Protein 5C39 (pdb70)

Nearest PDB structures (foldseek):
  5c39-assembly1_B  TM=1.020E+00  e=1.850E-06  synthetic construct
  1mft-assembly1_B  TM=9.962E-01  e=4.151E-06  Escherichia coli
  7s5c-assembly1_E  TM=9.950E-01  e=1.979E-01  Myxococcus xanthus
  7s5c-assembly1_D  TM=9.928E-01  e=2.264E-01  Myxococcus xanthus
  5n5f-assembly1_G  TM=9.818E-01  e=1.491E+00  Haliangium ochraceum

CATH classification: 1.20.5.420

Foldseek 3Di:
DVLVVLLVVLVVLLVVLVVCLVVDPDVVVNVVSVVVSVVSVVVNVVSVVPD/DVLVVVLVVLVVLLVVLVVQLVVDDPVVSNVVSVVVSVVSVVVNVVSVPDD

Structure (mmCIF, N/CA/C/O backbone):
data_5C39
#
_entry.id   5C39
#
_cell.length_a   41.162
_cell.length_b   52.465
_cell.length_c   52.547
_cell.angle_alpha   90.000
_cell.angle_beta   90.000
_cell.angle_gamma   90.000
#
_symmetry.space_group_name_H-M   'P 21 21 21'
#
loop_
_entity.id
_entity.type
_entity.pdbx_description
1 polymer 'P0 Manganese cluster peptide'
2 non-polymer 'MANGANESE (II) ION'
3 water water
#
loop_
_atom_site.group_PDB
_atom_site.id
_atom_site.type_symbol
_atom_site.label_atom_id
_atom_site.label_alt_id
_atom_site.label_comp_id
_atom_site.label_asym_id
_atom_site.label_entity_id
_atom_site.label_seq_id
_atom_site.pdbx_PDB_ins_code
_atom_site.Cartn_x
_atom_site.Cartn_y
_atom_site.Cartn_z
_atom_site.occupancy
_atom_site.B_iso_or_equiv
_atom_site.auth_seq_id
_atom_site.auth_comp_id
_atom_site.auth_asym_id
_atom_site.auth_atom_id
_atom_site.pdbx_PDB_model_num
ATOM 1 N N . ASP A 1 1 ? -1.452 -25.728 6.738 1.00 84.89 2 ASP A N 1
ATOM 2 C CA . ASP A 1 1 ? -1.370 -25.020 5.466 1.00 65.42 2 ASP A CA 1
ATOM 3 C C . ASP A 1 1 ? -2.066 -23.659 5.525 1.00 60.64 2 ASP A C 1
ATOM 4 O O . ASP A 1 1 ? -1.886 -22.830 4.636 1.00 54.07 2 ASP A O 1
ATOM 9 N N . TYR A 1 2 ? -2.854 -23.426 6.570 1.00 58.19 3 TYR A N 1
ATOM 10 C CA . TYR A 1 2 ? -3.676 -22.216 6.631 1.00 57.29 3 TYR A CA 1
ATOM 11 C C . TYR A 1 2 ? -2.868 -20.927 6.823 1.00 37.44 3 TYR A C 1
ATOM 12 O O . TYR A 1 2 ? -3.157 -19.910 6.179 1.00 33.81 3 TYR A O 1
ATOM 21 N N . LEU A 1 3 ? -1.857 -20.966 7.686 1.00 36.22 4 LEU A N 1
ATOM 22 C CA . LEU A 1 3 ? -0.958 -19.824 7.843 1.00 37.81 4 LEU A CA 1
ATOM 23 C C . LEU A 1 3 ? -0.312 -19.457 6.505 1.00 31.50 4 LEU A C 1
ATOM 24 O O . LEU A 1 3 ? -0.180 -18.275 6.155 1.00 36.24 4 LEU A O 1
ATOM 29 N N . ARG A 1 4 ? 0.072 -20.475 5.743 1.00 37.69 5 ARG A N 1
ATOM 30 C CA . ARG A 1 4 ? 0.682 -20.252 4.435 1.00 32.21 5 ARG A CA 1
ATOM 31 C C . ARG A 1 4 ? -0.296 -19.544 3.476 1.00 38.00 5 ARG A C 1
ATOM 32 O O . ARG A 1 4 ? 0.078 -18.599 2.759 1.00 34.56 5 ARG A O 1
ATOM 40 N N . GLU A 1 5 ? -1.553 -19.985 3.480 1.00 32.73 6 GLU A N 1
ATOM 41 C CA . GLU A 1 5 ? -2.571 -19.381 2.624 1.00 29.28 6 GLU A CA 1
ATOM 42 C C . GLU A 1 5 ? -2.850 -17.940 3.040 1.00 25.02 6 GLU A C 1
ATOM 43 O O . GLU A 1 5 ? -3.071 -17.063 2.187 1.00 28.01 6 GLU A O 1
ATOM 49 N N . LEU A 1 6 ? -2.839 -17.696 4.350 1.00 29.57 7 LEU A N 1
ATOM 50 C CA . LEU A 1 6 ? -2.973 -16.334 4.864 1.00 30.48 7 LEU A CA 1
ATOM 51 C C . LEU A 1 6 ? -1.850 -15.452 4.339 1.00 27.73 7 LEU A C 1
ATOM 52 O O . LEU A 1 6 ? -2.087 -14.340 3.853 1.00 32.87 7 LEU A O 1
ATOM 57 N N . TYR A 1 7 ? -0.621 -15.942 4.444 1.00 30.56 8 TYR A N 1
ATOM 58 C CA . TYR A 1 7 ? 0.514 -15.175 3.947 1.00 30.02 8 TYR A CA 1
ATOM 59 C C . TYR A 1 7 ? 0.396 -14.851 2.447 1.00 25.78 8 TYR A C 1
ATOM 60 O O . TYR A 1 7 ? 0.544 -13.681 2.020 1.00 30.17 8 TYR A O 1
ATOM 69 N N . LYS A 1 8 ? 0.122 -15.880 1.649 1.00 25.65 9 LYS A N 1
ATOM 70 C CA . LYS A 1 8 ? -0.113 -15.695 0.214 1.00 28.35 9 LYS A CA 1
ATOM 71 C C . LYS A 1 8 ? -1.171 -14.612 -0.055 1.00 25.89 9 LYS A C 1
ATOM 72 O O . LYS A 1 8 ? -0.982 -13.700 -0.890 1.00 28.63 9 LYS A O 1
ATOM 78 N N . LEU A 1 9 ? -2.289 -14.706 0.657 1.00 24.48 10 LEU A N 1
ATOM 79 C CA . LEU A 1 9 ? -3.354 -13.725 0.480 1.00 30.38 10 LEU A CA 1
ATOM 80 C C . LEU A 1 9 ? -2.895 -12.307 0.851 1.00 24.82 10 LEU A C 1
ATOM 81 O O . LEU A 1 9 ? -3.188 -11.343 0.126 1.00 27.28 10 LEU A O 1
ATOM 86 N N . GLU A 1 10 ? -2.185 -12.168 1.968 1.00 24.23 11 GLU A N 1
ATOM 87 C CA . GLU A 1 10 ? -1.689 -10.851 2.366 1.00 26.80 11 GLU A CA 1
ATOM 88 C C . GLU A 1 10 ? -0.810 -10.250 1.273 1.00 29.32 11 GLU A C 1
ATOM 89 O O . GLU A 1 10 ? -0.904 -9.047 0.974 1.00 28.55 11 GLU A O 1
ATOM 95 N N . GLN A 1 11 ? 0.049 -11.073 0.679 1.00 21.84 12 GLN A N 1
ATOM 96 C CA . GLN A 1 11 ? 0.868 -10.589 -0.441 1.00 24.10 12 GLN A CA 1
ATOM 97 C C . GLN A 1 11 ? 0.030 -10.151 -1.659 1.00 22.67 12 GLN A C 1
ATOM 98 O O . GLN A 1 11 ? 0.301 -9.104 -2.269 1.00 27.09 12 GLN A O 1
ATOM 104 N N . GLN A 1 12 ? -0.976 -10.948 -2.021 1.00 25.62 13 GLN A N 1
ATOM 105 C CA . GLN A 1 12 ? -1.878 -10.550 -3.119 1.00 25.73 13 GLN A CA 1
ATOM 106 C C . GLN A 1 12 ? -2.522 -9.180 -2.857 1.00 27.07 13 GLN A C 1
ATOM 107 O O . GLN A 1 12 ? -2.584 -8.289 -3.742 1.00 25.12 13 GLN A O 1
ATOM 113 N N . ALA A 1 13 ? -3.029 -9.029 -1.638 1.00 30.50 14 ALA A N 1
ATOM 114 C CA . ALA A 1 13 ? -3.645 -7.777 -1.222 1.00 27.33 14 ALA A CA 1
ATOM 115 C C . ALA A 1 13 ? -2.653 -6.625 -1.326 1.00 24.97 14 ALA A C 1
ATOM 116 O O . ALA A 1 13 ? -2.970 -5.576 -1.892 1.00 29.02 14 ALA A O 1
ATOM 118 N N . MET A 1 14 ? -1.462 -6.814 -0.768 1.00 24.74 15 MET A N 1
ATOM 119 C CA . MET A 1 14 ? -0.440 -5.777 -0.826 1.00 28.77 15 MET A CA 1
ATOM 120 C C . MET A 1 14 ? -0.158 -5.332 -2.276 1.00 25.72 15 MET A C 1
ATOM 121 O O . MET A 1 14 ? -0.111 -4.124 -2.570 1.00 31.42 15 MET A O 1
ATOM 126 N N . LYS A 1 15 ? -0.002 -6.308 -3.173 1.00 24.23 16 LYS A N 1
ATOM 127 C CA . LYS A 1 15 ? 0.138 -6.024 -4.611 1.00 23.96 16 LYS A CA 1
ATOM 128 C C . LYS A 1 15 ? -0.947 -5.125 -5.131 1.00 24.88 16 LYS A C 1
ATOM 129 O O . LYS A 1 15 ? -0.674 -4.045 -5.720 1.00 29.39 16 LYS A O 1
ATOM 135 N N . LEU A 1 16 ? -2.182 -5.541 -4.906 1.00 25.43 17 LEU A N 1
ATOM 136 C CA . LEU A 1 16 ? -3.274 -4.761 -5.429 1.00 24.56 17 LEU A CA 1
ATOM 137 C C . LEU A 1 16 ? -3.401 -3.369 -4.776 1.00 24.67 17 LEU A C 1
ATOM 138 O O . LEU A 1 16 ? -3.719 -2.387 -5.463 1.00 25.47 17 LEU A O 1
ATOM 143 N N . TYR A 1 17 ? -3.127 -3.263 -3.476 1.00 21.64 18 TYR A N 1
ATOM 144 C CA . TYR A 1 17 ? -3.228 -1.965 -2.797 1.00 25.59 18 TYR A CA 1
ATOM 145 C C . TYR A 1 17 ? -2.173 -0.980 -3.272 1.00 31.82 18 TYR A C 1
ATOM 146 O O . TYR A 1 17 ? -2.456 0.215 -3.440 1.00 29.17 18 TYR A O 1
ATOM 155 N N . ARG A 1 18 ? -0.955 -1.456 -3.488 1.00 25.46 19 ARG A N 1
ATOM 156 C CA . ARG A 1 18 ? 0.049 -0.571 -4.065 1.00 27.93 19 ARG A CA 1
ATOM 157 C C . ARG A 1 18 ? -0.368 -0.115 -5.462 1.00 31.86 19 ARG A C 1
ATOM 158 O O . ARG A 1 18 ? -0.273 1.079 -5.789 1.00 31.61 19 ARG A O 1
ATOM 166 N N . GLU A 1 19 ? -0.825 -1.053 -6.294 1.00 24.55 20 GLU A N 1
ATOM 167 C CA . GLU A 1 19 ? -1.255 -0.665 -7.639 1.00 30.73 20 GLU A CA 1
ATOM 168 C C . GLU A 1 19 ? -2.384 0.380 -7.612 1.00 26.51 20 GLU A C 1
ATOM 169 O O . GLU A 1 19 ? -2.320 1.430 -8.286 1.00 33.23 20 GLU A O 1
ATOM 175 N N . ALA A 1 20 ? -3.403 0.111 -6.798 1.00 24.39 21 ALA A N 1
ATOM 176 C CA . ALA A 1 20 ? -4.538 1.016 -6.671 1.00 29.31 21 ALA A CA 1
ATOM 177 C C . ALA A 1 20 ? -4.100 2.376 -6.130 1.00 29.19 21 ALA A C 1
ATOM 178 O O . ALA A 1 20 ? -4.589 3.412 -6.579 1.00 25.84 21 ALA A O 1
ATOM 180 N N . SER A 1 21 ? -3.189 2.376 -5.161 1.00 29.98 22 SER A N 1
ATOM 181 C CA . SER A 1 21 ? -2.691 3.640 -4.617 1.00 24.71 22 SER A CA 1
ATOM 182 C C . SER A 1 21 ? -1.958 4.445 -5.687 1.00 26.68 22 SER A C 1
ATOM 183 O O . SER A 1 21 ? -2.100 5.667 -5.752 1.00 33.01 22 SER A O 1
ATOM 186 N N . GLU A 1 22 ? -1.170 3.772 -6.523 1.00 28.08 23 GLU A N 1
ATOM 187 C CA . GLU A 1 22 ? -0.512 4.476 -7.622 1.00 29.58 23 GLU A CA 1
ATOM 188 C C . GLU A 1 22 ? -1.488 5.020 -8.665 1.00 36.28 23 GLU A C 1
ATOM 189 O O . GLU A 1 22 ? -1.219 6.057 -9.279 1.00 37.94 23 GLU A O 1
ATOM 195 N N . LYS A 1 23 ? -2.589 4.313 -8.907 1.00 28.04 24 LYS A N 1
ATOM 196 C CA . LYS A 1 23 ? -3.578 4.811 -9.873 1.00 26.71 24 LYS A CA 1
ATOM 197 C C . LYS A 1 23 ? -4.622 5.812 -9.337 1.00 35.97 24 LYS A C 1
ATOM 198 O O . LYS A 1 23 ? -5.354 6.419 -10.119 1.00 28.80 24 LYS A O 1
ATOM 20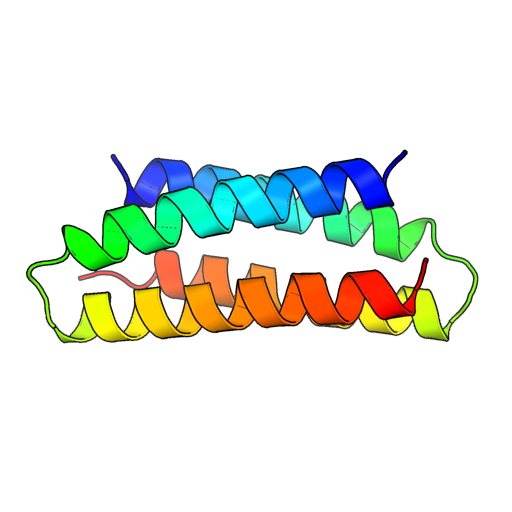4 N N . ALA A 1 24 ? -4.681 6.000 -8.022 1.00 29.75 25 ALA A N 1
ATOM 205 C CA . ALA A 1 24 ? -5.708 6.842 -7.396 1.00 32.43 25 ALA A CA 1
ATOM 206 C C . ALA A 1 24 ? -5.558 8.339 -7.697 1.00 25.99 25 ALA A C 1
ATOM 207 O O . ALA A 1 24 ? -4.515 8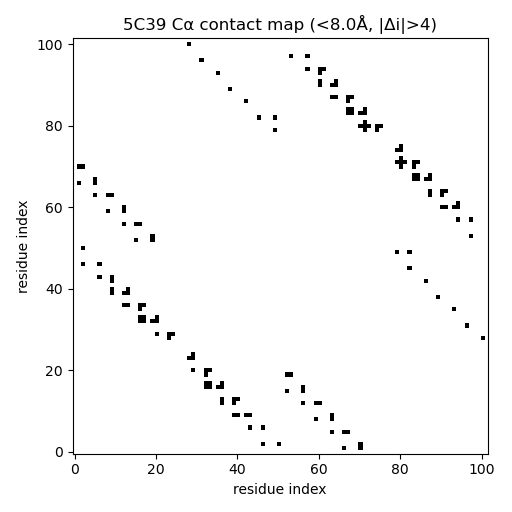.931 -7.423 1.00 31.74 25 ALA A O 1
ATOM 209 N N . ARG A 1 25 ? -6.619 8.954 -8.222 1.00 27.30 26 ARG A N 1
ATOM 210 C CA . ARG A 1 25 ? -6.602 10.383 -8.552 1.00 29.23 26 ARG A CA 1
ATOM 211 C C . ARG A 1 25 ? -7.339 11.242 -7.535 1.00 36.19 26 ARG A C 1
ATOM 212 O O . ARG A 1 25 ? -7.304 12.471 -7.616 1.00 33.67 26 ARG A O 1
ATOM 220 N N . ASN A 1 26 ? -8.008 10.594 -6.590 1.00 24.31 27 ASN A N 1
ATOM 221 C CA . ASN A 1 26 ? -8.657 11.289 -5.482 1.00 23.28 27 ASN A CA 1
ATOM 222 C C . ASN A 1 26 ? -7.743 11.183 -4.252 1.00 35.46 27 ASN A C 1
ATOM 223 O O . ASN A 1 26 ? -7.509 10.078 -3.761 1.00 29.91 27 ASN A O 1
ATOM 228 N N . PRO A 1 27 ? -7.218 12.320 -3.754 1.00 27.51 28 PRO A N 1
ATOM 229 C CA . PRO A 1 27 ? -6.266 12.293 -2.628 1.00 35.31 28 PRO A CA 1
ATOM 230 C C . PRO A 1 27 ? -6.753 11.616 -1.341 1.00 33.13 28 PRO A C 1
ATOM 231 O O . PRO A 1 27 ? -5.966 10.927 -0.674 1.00 32.21 28 PRO A O 1
ATOM 235 N N . GLU A 1 28 ? -8.017 11.821 -0.988 1.00 34.22 29 GLU A N 1
ATOM 236 C CA . GLU A 1 28 ? -8.583 11.233 0.225 1.00 44.18 29 GLU A CA 1
ATOM 237 C C . GLU A 1 28 ? -8.526 9.711 0.114 1.00 43.60 29 GLU A C 1
ATOM 238 O O . GLU A 1 28 ? -8.078 8.974 1.021 1.00 42.10 29 GLU A O 1
ATOM 244 N N . LYS A 1 29 ? -8.989 9.242 -1.032 1.00 33.43 30 LYS A N 1
ATOM 245 C CA . LYS A 1 29 ? -9.069 7.821 -1.285 1.00 32.04 30 LYS A CA 1
ATOM 246 C C . LYS A 1 29 ? -7.667 7.203 -1.342 1.00 29.04 30 LYS A C 1
ATOM 247 O O . LYS A 1 29 ? -7.424 6.121 -0.797 1.00 30.31 30 LYS A O 1
ATOM 253 N N . LYS A 1 30 ? -6.739 7.899 -1.989 1.00 27.58 31 LYS A N 1
ATOM 254 C CA . LYS A 1 30 ? -5.347 7.477 -1.974 1.00 26.18 31 LYS A CA 1
ATOM 255 C C . LYS A 1 30 ? -4.842 7.323 -0.535 1.00 27.05 31 LYS A C 1
ATOM 256 O O . LYS A 1 30 ? -4.202 6.310 -0.193 1.00 30.07 31 LYS A O 1
ATOM 262 N N . SER A 1 31 ? -5.123 8.324 0.302 1.00 28.39 32 SER A N 1
ATOM 263 C CA . SER A 1 31 ? -4.724 8.255 1.716 1.00 31.88 32 SER A CA 1
ATOM 264 C C . SER A 1 31 ? -5.227 6.970 2.372 1.00 30.59 32 SER A C 1
ATOM 265 O O . SER A 1 31 ? -4.456 6.235 3.027 1.00 34.68 32 SER A O 1
ATOM 268 N N . VAL A 1 32 ? -6.518 6.696 2.203 1.00 28.98 33 VAL A N 1
ATOM 269 C CA . VAL A 1 32 ? -7.071 5.464 2.767 1.00 26.72 33 VAL A CA 1
ATOM 270 C C . VAL A 1 32 ? -6.381 4.197 2.237 1.00 28.53 33 VAL A C 1
ATOM 271 O O . VAL A 1 32 ? -6.018 3.302 3.017 1.00 30.69 33 VAL A O 1
ATOM 275 N N . LEU A 1 33 ? -6.192 4.111 0.922 1.00 24.73 34 LEU A N 1
ATOM 276 C CA . LEU A 1 33 ? -5.506 2.950 0.351 1.00 24.64 34 LEU A CA 1
ATOM 277 C C . LEU A 1 33 ? -4.108 2.752 0.956 1.00 27.16 34 LEU A C 1
ATOM 278 O O . LEU A 1 33 ? -3.682 1.620 1.240 1.00 26.77 34 LEU A O 1
ATOM 283 N N . GLN A 1 34 ? -3.392 3.852 1.164 1.00 21.59 35 GLN A N 1
ATOM 284 C CA . GLN A 1 34 ? -2.079 3.771 1.800 1.00 27.20 35 GLN A CA 1
ATOM 285 C C . GLN A 1 34 ? -2.136 3.258 3.233 1.00 26.46 35 GLN A C 1
ATOM 286 O O . GLN A 1 34 ? -1.310 2.414 3.644 1.00 31.64 35 GLN A O 1
ATOM 292 N N . LYS A 1 35 ? -3.098 3.772 3.999 1.00 25.76 36 LYS A N 1
ATOM 293 C CA . LYS A 1 35 ? -3.314 3.271 5.355 1.00 24.77 36 LYS A CA 1
ATOM 294 C C . LYS A 1 35 ? -3.566 1.759 5.371 1.00 32.05 36 LYS A C 1
ATOM 295 O O . LYS A 1 35 ? -2.969 1.007 6.172 1.00 34.10 36 LYS A O 1
ATOM 301 N N . ILE A 1 36 ? -4.444 1.308 4.481 1.00 26.19 37 ILE A N 1
ATOM 302 C CA . ILE A 1 36 ? -4.735 -0.117 4.401 1.00 23.24 37 ILE A CA 1
ATOM 303 C C . ILE A 1 36 ? -3.478 -0.921 4.039 1.00 21.17 37 ILE A C 1
ATOM 304 O O . ILE A 1 36 ? -3.178 -1.946 4.667 1.00 29.49 37 ILE A O 1
ATOM 309 N N . LEU A 1 37 ? -2.735 -0.454 3.040 1.00 24.02 38 LEU A N 1
ATOM 310 C CA . LEU A 1 37 ? -1.492 -1.122 2.651 1.00 24.19 38 LEU A CA 1
ATOM 311 C C . LEU A 1 37 ? -0.574 -1.304 3.855 1.00 26.41 38 LEU A C 1
ATOM 312 O O . LEU A 1 37 ? -0.033 -2.408 4.104 1.00 29.67 38 LEU A O 1
ATOM 317 N N . GLU A 1 38 ? -0.404 -0.227 4.616 1.00 28.52 39 GLU A N 1
ATOM 318 C CA . GLU A 1 38 ? 0.400 -0.326 5.833 1.00 33.19 39 GLU A CA 1
ATOM 319 C C . GLU A 1 38 ? -0.139 -1.385 6.804 1.00 39.26 39 GLU A C 1
ATOM 320 O O . GLU A 1 38 ? 0.649 -2.184 7.357 1.00 33.33 39 GLU A O 1
ATOM 326 N N . ASP A 1 39 ? -1.459 -1.392 7.021 1.00 32.18 40 ASP A N 1
ATOM 327 C CA . ASP A 1 39 ? -2.083 -2.446 7.843 1.00 28.90 40 ASP A CA 1
ATOM 328 C C . ASP A 1 39 ? -1.709 -3.855 7.373 1.00 26.11 40 ASP A C 1
ATOM 329 O O . ASP A 1 39 ? -1.388 -4.733 8.190 1.00 32.62 40 ASP A O 1
ATOM 334 N N . GLU A 1 40 ? -1.798 -4.094 6.069 1.00 24.23 41 GLU A N 1
ATOM 335 C CA . GLU A 1 40 ? -1.464 -5.427 5.558 1.00 27.96 41 GLU A CA 1
ATOM 336 C C . GLU A 1 40 ? 0.006 -5.778 5.870 1.00 27.39 41 GLU A C 1
ATOM 337 O O . GLU A 1 40 ? 0.330 -6.915 6.267 1.00 28.42 41 GLU A O 1
ATOM 343 N N . GLU A 1 41 ? 0.902 -4.810 5.684 1.00 30.96 42 GLU A N 1
ATOM 344 C CA . GLU A 1 41 ? 2.309 -5.041 6.057 1.00 27.83 42 GLU A CA 1
ATOM 345 C C . GLU A 1 41 ? 2.449 -5.423 7.548 1.00 31.30 42 GLU A C 1
ATOM 346 O O . GLU A 1 41 ? 3.197 -6.362 7.932 1.00 35.22 42 GLU A O 1
ATOM 352 N N . LYS A 1 42 ? 1.704 -4.707 8.387 1.00 28.22 43 LYS A N 1
ATOM 353 C CA . LYS A 1 42 ? 1.615 -5.038 9.805 1.00 33.82 43 LYS A CA 1
ATOM 354 C C . LYS A 1 42 ? 1.085 -6.466 10.033 1.00 36.71 43 LYS A C 1
ATOM 355 O O . LYS A 1 42 ? 1.598 -7.200 10.884 1.00 33.99 43 LYS A O 1
ATOM 361 N N . HIS A 1 43 ? 0.066 -6.865 9.277 1.00 25.95 44 HIS A N 1
ATOM 362 C CA . HIS A 1 43 ? -0.458 -8.232 9.381 1.00 25.28 44 HIS A CA 1
ATOM 363 C C . HIS A 1 43 ? 0.609 -9.281 9.079 1.00 27.79 44 HIS A C 1
ATOM 364 O O . HIS A 1 43 ? 0.708 -10.296 9.777 1.00 27.07 44 HIS A O 1
ATOM 371 N N . ILE A 1 44 ? 1.400 -9.059 8.034 1.00 28.25 45 ILE A N 1
ATOM 372 C CA . ILE A 1 44 ? 2.511 -9.978 7.759 1.00 30.57 45 ILE A CA 1
ATOM 373 C C . ILE A 1 44 ? 3.482 -10.071 8.948 1.00 34.18 45 ILE A C 1
ATOM 374 O O . ILE A 1 44 ? 3.845 -11.186 9.407 1.00 39.69 45 ILE A O 1
ATOM 379 N N . GLU A 1 45 ? 3.885 -8.910 9.461 1.00 34.16 46 GLU A N 1
ATOM 380 C CA . GLU A 1 45 ? 4.693 -8.902 10.682 1.00 42.31 46 GLU A CA 1
ATOM 381 C C . GLU A 1 45 ? 4.063 -9.723 11.809 1.00 43.68 46 GLU A C 1
ATOM 382 O O . GLU A 1 45 ? 4.740 -10.533 12.440 1.00 41.43 46 GLU A O 1
ATOM 388 N N . TRP A 1 46 ? 2.775 -9.514 12.067 1.00 32.25 47 TRP A N 1
ATOM 389 C CA . TRP A 1 46 ? 2.088 -10.267 13.116 1.00 27.99 47 TRP A CA 1
ATOM 390 C C . TRP A 1 46 ? 2.040 -11.763 12.814 1.00 34.76 47 TRP A C 1
ATOM 391 O O . TRP A 1 46 ? 2.106 -12.585 13.732 1.00 34.57 47 TRP A O 1
ATOM 402 N N . LEU A 1 47 ? 1.903 -12.121 11.540 1.00 31.00 48 LEU A N 1
ATOM 403 C CA . LEU A 1 47 ? 1.869 -13.532 11.164 1.00 22.03 48 LEU A CA 1
ATOM 404 C C . LEU A 1 47 ? 3.182 -14.213 11.480 1.00 40.86 48 LEU A C 1
ATOM 405 O O . LEU A 1 47 ? 3.195 -15.392 11.836 1.00 35.26 48 LEU A O 1
ATOM 410 N N . GLU A 1 48 ? 4.289 -13.496 11.313 1.00 33.08 49 GLU A N 1
ATO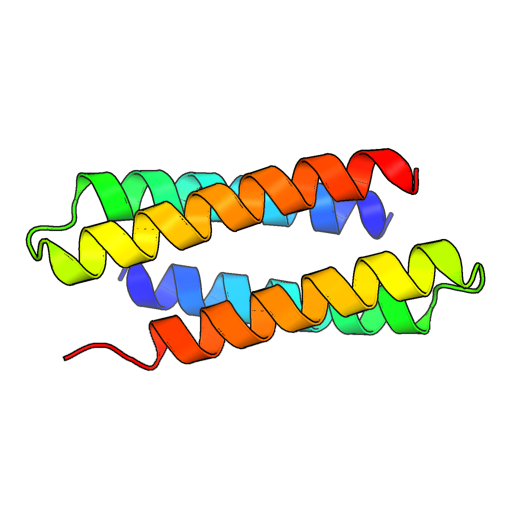M 411 C CA . GLU A 1 48 ? 5.585 -14.074 11.711 1.00 33.33 49 GLU A CA 1
ATOM 412 C C . GLU A 1 48 ? 5.762 -14.386 13.208 1.00 38.77 49 GLU A C 1
ATOM 413 O O . GLU A 1 48 ? 6.689 -15.104 13.574 1.00 45.14 49 GLU A O 1
ATOM 419 N N . THR A 1 49 ? 4.895 -13.860 14.067 1.00 36.11 50 THR A N 1
ATOM 420 C CA . THR A 1 49 ? 5.017 -14.101 15.506 1.00 39.69 50 THR A CA 1
ATOM 421 C C . THR A 1 49 ? 4.246 -15.331 16.001 1.00 41.86 50 THR A C 1
ATOM 422 O O . THR A 1 49 ? 4.385 -15.715 17.166 1.00 43.67 50 THR A O 1
ATOM 426 N N . ILE A 1 50 ? 3.434 -15.941 15.136 1.00 34.52 51 ILE A N 1
ATOM 427 C CA . ILE A 1 50 ? 2.635 -17.102 15.541 1.00 36.45 51 ILE A CA 1
ATOM 428 C C . ILE A 1 50 ? 3.047 -18.398 14.840 1.00 42.32 51 ILE A C 1
ATOM 429 O O . ILE A 1 50 ? 2.559 -19.476 15.188 1.00 50.54 51 ILE A O 1
ATOM 434 N N . ASN A 1 51 ? 3.953 -18.302 13.872 1.00 44.13 52 ASN A N 1
ATOM 435 C CA . ASN A 1 51 ? 4.579 -19.499 13.319 1.00 77.63 52 ASN A CA 1
ATOM 436 C C . ASN A 1 51 ? 5.391 -20.194 14.416 1.00 72.50 52 ASN A C 1
ATOM 437 O O . ASN A 1 51 ? 5.911 -21.294 14.232 1.00 74.86 52 ASN A O 1
ATOM 442 N N . ASP B 1 1 ? -13.031 -1.690 -11.124 1.00 63.26 2 ASP B N 1
ATOM 443 C CA . ASP B 1 1 ? -12.207 -2.880 -11.277 1.00 69.98 2 ASP B CA 1
ATOM 444 C C . ASP B 1 1 ? -11.346 -3.116 -10.036 1.00 58.36 2 ASP B C 1
ATOM 445 O O . ASP B 1 1 ? -11.621 -4.036 -9.264 1.00 57.44 2 ASP B O 1
ATOM 450 N N . TYR B 1 2 ? -10.312 -2.294 -9.854 1.00 50.70 3 TYR B N 1
ATOM 451 C CA . TYR B 1 2 ? -9.373 -2.460 -8.740 1.00 55.91 3 TYR B CA 1
ATOM 452 C C . TYR B 1 2 ? -10.102 -2.593 -7.404 1.00 42.86 3 TYR B C 1
ATOM 453 O O . TYR B 1 2 ? -9.837 -3.521 -6.630 1.00 40.89 3 TYR B O 1
ATOM 462 N N . LEU B 1 3 ? -11.035 -1.680 -7.153 1.00 45.78 4 LEU B N 1
ATOM 463 C CA . LEU B 1 3 ? -11.787 -1.682 -5.901 1.00 51.81 4 LEU B CA 1
ATOM 464 C C . LEU B 1 3 ? -12.565 -2.980 -5.704 1.00 48.09 4 LEU B C 1
ATOM 465 O O . LEU B 1 3 ? -12.646 -3.504 -4.588 1.00 36.37 4 LEU B O 1
ATOM 470 N N . ARG B 1 4 ? -13.139 -3.500 -6.785 1.00 39.35 5 ARG B N 1
ATOM 471 C CA . ARG B 1 4 ? -13.939 -4.714 -6.693 1.00 46.80 5 ARG B CA 1
ATOM 472 C C . ARG B 1 4 ? -13.054 -5.923 -6.390 1.00 34.40 5 ARG B C 1
ATOM 473 O O . ARG B 1 4 ? -13.402 -6.766 -5.563 1.00 36.89 5 ARG B O 1
ATOM 481 N N . GLU B 1 5 ? -11.900 -5.996 -7.046 1.00 33.08 6 GLU B N 1
ATOM 482 C CA . GLU B 1 5 ? -10.959 -7.082 -6.805 1.00 32.81 6 GLU B CA 1
ATOM 483 C C . GLU B 1 5 ? -10.404 -7.001 -5.379 1.00 29.47 6 GLU B C 1
ATOM 484 O O . GLU B 1 5 ? -10.202 -8.033 -4.714 1.00 35.58 6 GLU B O 1
ATOM 490 N N . LEU B 1 6 ? -10.180 -5.775 -4.905 1.00 28.54 7 LEU B N 1
ATOM 491 C CA . LEU B 1 6 ? -9.784 -5.567 -3.512 1.00 27.40 7 LEU B CA 1
ATOM 492 C C . LEU B 1 6 ? -10.870 -6.054 -2.558 1.00 34.60 7 LEU B C 1
ATOM 493 O O . LEU B 1 6 ? -10.582 -6.756 -1.588 1.00 31.71 7 LEU B O 1
ATOM 498 N N . TYR B 1 7 ? -12.117 -5.675 -2.826 1.00 29.26 8 TYR B N 1
ATOM 499 C CA . TYR B 1 7 ? -13.235 -6.121 -1.992 1.00 30.81 8 TYR B CA 1
ATOM 500 C C . TYR B 1 7 ? -13.321 -7.649 -1.956 1.00 28.92 8 TYR B C 1
ATOM 501 O O . TYR B 1 7 ? -13.473 -8.258 -0.883 1.00 31.54 8 TYR B O 1
ATOM 510 N N . LYS B 1 8 ? -13.224 -8.266 -3.129 1.00 28.00 9 LYS B N 1
ATOM 511 C CA . LYS B 1 8 ? -13.203 -9.721 -3.227 1.00 29.29 9 LYS B CA 1
ATOM 512 C C . LYS B 1 8 ? -12.095 -10.308 -2.331 1.00 34.76 9 LYS B C 1
ATOM 513 O O . LYS B 1 8 ? -12.337 -11.237 -1.536 1.00 30.31 9 LYS B O 1
ATOM 519 N N . LEU B 1 9 ? -10.885 -9.758 -2.443 1.00 28.90 10 LEU B N 1
ATOM 520 C CA . LEU B 1 9 ? -9.774 -10.247 -1.619 1.00 26.32 10 LEU B CA 1
ATOM 521 C C . LEU B 1 9 ? -9.972 -10.008 -0.112 1.00 26.11 10 LEU B C 1
ATOM 522 O O . LEU B 1 9 ? -9.608 -10.864 0.710 1.00 27.80 10 LEU B O 1
ATOM 527 N N . GLU B 1 10 ? -10.550 -8.869 0.261 1.00 27.23 11 GLU B N 1
ATOM 528 C CA . GLU B 1 10 ? -10.830 -8.624 1.674 1.00 28.83 11 GLU B CA 1
ATOM 529 C C . GLU B 1 10 ? -11.861 -9.627 2.192 1.00 31.06 11 GLU B C 1
ATOM 530 O O . GLU B 1 10 ? -11.750 -10.103 3.323 1.00 26.05 11 GLU B O 1
ATOM 536 N N . GLN B 1 11 ? -12.865 -9.947 1.376 1.00 25.14 12 GLN B N 1
ATOM 537 C CA . GLN B 1 11 ? -13.827 -10.976 1.766 1.00 25.27 12 GLN B CA 1
ATOM 538 C C . GLN B 1 11 ? -13.144 -12.332 1.960 1.00 24.12 12 GLN B C 1
ATOM 539 O O . GLN B 1 11 ? -13.432 -13.062 2.930 1.00 24.66 12 GLN B O 1
ATOM 545 N N . GLN B 1 12 ? -12.264 -12.686 1.026 1.00 26.06 13 GLN B N 1
ATOM 546 C CA . GLN B 1 12 ? -11.486 -13.910 1.180 1.00 24.67 13 GLN B CA 1
ATOM 547 C C . GLN B 1 12 ? -10.708 -13.885 2.502 1.00 25.42 13 GLN B C 1
ATOM 548 O O . GLN B 1 12 ? -10.675 -14.884 3.242 1.00 30.81 13 GLN B O 1
ATOM 554 N N . ALA B 1 13 ? -10.093 -12.742 2.803 1.00 23.60 14 ALA B N 1
ATOM 555 C CA . ALA B 1 13 ? -9.295 -12.618 4.030 1.00 22.71 14 ALA B CA 1
ATOM 556 C C . ALA B 1 13 ? -10.153 -12.784 5.280 1.00 26.70 14 ALA B C 1
ATOM 557 O O . ALA B 1 13 ? -9.779 -13.509 6.207 1.00 26.00 14 ALA B O 1
ATOM 559 N N . MET B 1 14 ? -11.294 -12.103 5.309 1.00 25.48 15 MET B N 1
ATOM 560 C CA . MET B 1 14 ? -12.207 -12.236 6.435 1.00 26.75 15 MET B CA 1
ATOM 561 C C . MET B 1 14 ? -12.570 -13.709 6.652 1.00 26.81 15 MET B C 1
ATOM 562 O O . MET B 1 14 ? -12.481 -14.218 7.782 1.00 28.30 15 MET B O 1
ATOM 567 N N . LYS B 1 15 ? -12.945 -14.402 5.574 1.00 26.33 16 LYS B N 1
ATOM 568 C CA . LYS B 1 15 ? -13.288 -15.828 5.689 1.00 23.29 16 LYS B CA 1
ATOM 569 C C . LYS B 1 15 ? -12.148 -16.652 6.287 1.00 21.99 16 LYS B C 1
ATOM 570 O O . LYS B 1 15 ? -12.338 -17.404 7.266 1.00 26.39 16 LYS B O 1
ATOM 576 N N . LEU B 1 16 ? -10.959 -16.503 5.700 1.00 24.86 17 LEU B N 1
ATOM 577 C CA . LEU B 1 16 ? -9.805 -17.300 6.133 1.00 26.25 17 LEU B CA 1
ATOM 578 C C . LEU B 1 16 ? -9.365 -16.999 7.568 1.00 23.72 17 LEU B C 1
ATOM 579 O O . LEU B 1 16 ? -9.023 -17.917 8.335 1.00 23.82 17 LEU B O 1
ATOM 584 N N . TYR B 1 17 ? -9.351 -15.722 7.937 1.00 22.67 18 TYR B N 1
ATOM 585 C CA . TYR B 1 17 ? -8.942 -15.355 9.285 1.00 24.27 18 TYR B CA 1
ATOM 586 C C . TYR B 1 17 ? -9.968 -15.823 10.306 1.00 26.58 18 TYR B C 1
ATOM 587 O O . TYR B 1 17 ? -9.592 -16.260 11.403 1.00 26.69 18 TYR B O 1
ATOM 596 N N . ARG B 1 18 ? -11.252 -15.751 9.957 1.00 20.93 19 ARG B N 1
ATOM 597 C CA . ARG B 1 18 ? -12.278 -16.307 10.844 1.00 24.09 19 ARG B CA 1
ATOM 598 C C . ARG B 1 18 ? -12.061 -17.806 11.081 1.00 32.74 19 ARG B C 1
ATOM 599 O O . ARG B 1 18 ? -11.973 -18.265 12.238 1.00 32.33 19 ARG B O 1
ATOM 607 N N . GLU B 1 19 ? -11.960 -18.567 9.991 1.00 27.31 20 GLU B N 1
ATOM 608 C CA . GLU B 1 19 ? -11.726 -20.013 10.103 1.00 24.70 20 GLU B CA 1
ATOM 609 C C . GLU B 1 19 ? -10.474 -20.337 10.917 1.00 25.83 20 GLU B C 1
ATOM 610 O O . GLU B 1 19 ? -10.500 -21.173 11.840 1.00 31.47 20 GLU B O 1
ATOM 616 N N . ALA B 1 20 ? -9.379 -19.668 10.573 1.00 22.13 21 ALA B N 1
ATOM 617 C CA . ALA B 1 20 ? -8.110 -19.880 11.252 1.00 23.86 21 ALA B CA 1
ATOM 618 C C . ALA B 1 20 ? -8.238 -19.579 12.738 1.00 28.07 21 ALA B C 1
ATOM 619 O O . ALA B 1 20 ? -7.759 -20.349 13.575 1.00 27.47 21 ALA B O 1
ATOM 621 N N . SER B 1 21 ? -8.872 -18.456 13.062 1.00 25.25 22 SER B N 1
ATOM 622 C CA . SER B 1 21 ? -9.026 -18.057 14.455 1.00 28.29 22 SER B CA 1
ATOM 623 C C . SER B 1 21 ? -9.853 -19.089 15.204 1.00 34.11 22 SER B C 1
ATOM 624 O O . SER B 1 21 ? -9.594 -19.364 16.370 1.00 31.53 22 SER B O 1
ATOM 627 N N . GLU B 1 22 ? -10.852 -19.657 14.538 1.00 27.01 23 GLU B N 1
ATOM 628 C CA . GLU B 1 22 ? -11.650 -20.716 15.154 1.00 33.73 23 GLU B CA 1
ATOM 629 C C . GLU B 1 22 ? -10.892 -22.035 15.338 1.00 34.47 23 GLU B C 1
ATOM 630 O O . GLU B 1 22 ? -11.113 -22.733 16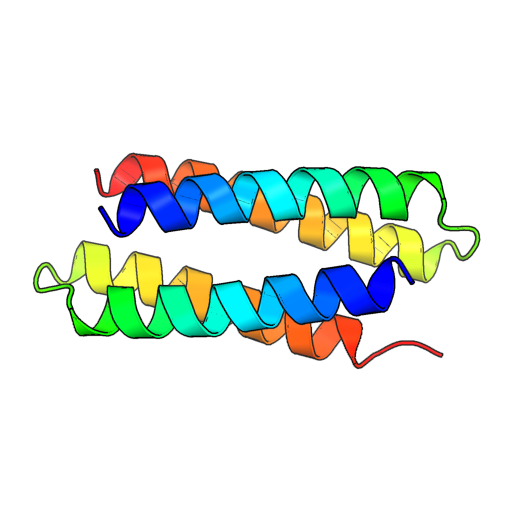.325 1.00 43.95 23 GLU B O 1
ATOM 636 N N . LYS B 1 23 ? -10.023 -22.394 14.397 1.00 30.90 24 LYS B N 1
ATOM 637 C CA . LYS B 1 23 ? -9.251 -23.632 14.555 1.00 36.51 24 LYS B CA 1
ATOM 638 C C . LYS B 1 23 ? -8.149 -23.530 15.612 1.00 42.93 24 LYS B C 1
ATOM 639 O O . LYS B 1 23 ? -7.754 -24.540 16.201 1.00 40.34 24 LYS B O 1
ATOM 645 N N . ALA B 1 24 ? -7.649 -22.320 15.847 1.00 29.98 25 ALA B N 1
ATOM 646 C CA . ALA B 1 24 ? -6.524 -22.125 16.758 1.00 30.42 25 ALA B CA 1
ATOM 647 C C . ALA B 1 24 ? -6.905 -22.486 18.188 1.00 33.49 25 ALA B C 1
ATOM 648 O O . ALA B 1 24 ? -8.013 -22.195 18.639 1.00 34.86 25 ALA B O 1
ATOM 650 N N . ARG B 1 25 ? -5.978 -23.121 18.897 1.00 35.59 26 ARG B N 1
ATOM 651 C CA . ARG B 1 25 ? -6.204 -23.515 20.285 1.00 28.89 26 ARG B CA 1
ATOM 652 C C . ARG B 1 25 ? -5.346 -22.685 21.239 1.00 31.31 26 ARG B C 1
ATOM 653 O O . ARG B 1 25 ? -5.763 -22.380 22.359 1.00 35.89 26 ARG B O 1
ATOM 661 N N . ASN B 1 26 ? -4.153 -22.314 20.788 1.00 28.68 27 ASN B N 1
ATOM 662 C CA . ASN B 1 26 ? -3.292 -21.423 21.553 1.00 31.69 27 ASN B CA 1
ATOM 663 C C . ASN B 1 26 ? -3.958 -20.048 21.661 1.00 31.12 27 ASN B C 1
ATOM 664 O O . ASN B 1 26 ? -4.132 -19.368 20.652 1.00 28.53 27 ASN B O 1
ATOM 669 N N . PRO B 1 27 ? -4.334 -19.629 22.883 1.00 37.90 28 PRO B N 1
ATOM 670 C CA . PRO B 1 27 ? -5.052 -18.350 23.012 1.00 34.50 28 PRO B CA 1
ATOM 671 C C . PRO B 1 27 ? -4.326 -17.125 22.433 1.00 34.09 28 PRO B C 1
ATOM 672 O O . PRO B 1 27 ? -5.003 -16.212 21.941 1.00 33.70 28 PRO B O 1
ATOM 676 N N . GLU B 1 28 ? -2.995 -17.103 22.474 1.00 23.82 29 GLU B N 1
ATOM 677 C CA . GLU B 1 28 ? -2.236 -15.968 21.933 1.00 27.74 29 GLU B CA 1
ATOM 678 C C . GLU B 1 28 ? -2.390 -15.902 20.411 1.00 28.84 29 GLU B C 1
ATOM 679 O O . GLU B 1 28 ? -2.579 -14.824 19.814 1.00 30.30 29 GLU B O 1
ATOM 685 N N . LYS B 1 29 ? -2.335 -17.072 19.789 1.00 29.53 30 LYS B N 1
ATOM 686 C CA . LYS B 1 29 ? -2.526 -17.182 18.350 1.00 22.54 30 LYS B CA 1
ATOM 687 C C . LYS B 1 29 ? -3.950 -16.786 17.963 1.00 25.09 30 LYS B C 1
ATOM 688 O O . LYS B 1 29 ? -4.161 -15.985 17.042 1.00 28.32 30 LYS B O 1
ATOM 694 N N . LYS B 1 30 ? -4.926 -17.336 18.687 1.00 26.33 31 LYS B N 1
ATOM 695 C CA . LYS B 1 30 ? -6.324 -17.010 18.460 1.00 23.55 31 LYS B CA 1
ATOM 696 C C . LYS B 1 30 ? -6.503 -15.499 18.518 1.00 28.52 31 LYS B C 1
ATOM 697 O O . LYS B 1 30 ? -7.106 -14.893 17.623 1.00 28.72 31 LYS B O 1
ATOM 703 N N . SER B 1 31 ? -5.951 -14.898 19.567 1.00 25.25 32 SER B N 1
ATOM 704 C CA . SER B 1 31 ? -6.013 -13.448 19.749 1.00 22.86 32 SER B CA 1
ATOM 705 C C . SER B 1 31 ? -5.434 -12.661 18.567 1.00 27.61 32 SER B C 1
ATOM 706 O O . SER B 1 31 ? -6.077 -11.720 18.070 1.00 29.73 32 SER B O 1
ATOM 709 N N . VAL B 1 32 ? -4.236 -13.036 18.119 1.00 24.68 33 VAL B N 1
ATOM 710 C CA . VAL B 1 32 ? -3.629 -12.376 16.957 1.00 22.28 33 VAL B CA 1
ATOM 711 C C . VAL B 1 32 ? -4.536 -12.477 15.722 1.00 24.57 33 VAL B C 1
ATOM 712 O O . VAL B 1 32 ? -4.794 -11.478 15.029 1.00 24.22 33 VAL B O 1
ATOM 716 N N . LEU B 1 33 ? -5.015 -13.686 15.448 1.00 25.27 34 LEU B N 1
ATOM 717 C CA . LEU B 1 33 ? -5.912 -13.893 14.310 1.00 23.61 34 LEU B CA 1
ATOM 718 C C . LEU B 1 33 ? -7.213 -13.085 14.405 1.00 25.35 34 LEU B C 1
ATOM 719 O O . LEU B 1 33 ? -7.691 -12.543 13.399 1.00 25.24 34 LEU B O 1
ATOM 724 N N . GLN B 1 34 ? -7.797 -13.010 15.599 1.00 22.56 35 GLN B N 1
ATOM 725 C CA . GLN B 1 34 ? -9.024 -12.240 15.787 1.00 26.57 35 GLN B CA 1
ATOM 726 C C . GLN B 1 34 ? -8.772 -10.753 15.584 1.00 26.25 35 GLN B C 1
ATOM 727 O O . GLN B 1 34 ? -9.596 -10.020 15.037 1.00 27.32 35 GLN B O 1
ATOM 733 N N . LYS B 1 35 ? -7.618 -10.305 16.047 1.00 30.74 36 LYS B N 1
ATOM 734 C CA . LYS B 1 35 ? -7.203 -8.931 15.820 1.00 29.45 36 LYS B CA 1
ATOM 735 C C . LYS B 1 35 ? -7.060 -8.585 14.312 1.00 25.86 36 LYS B C 1
ATOM 736 O O . LYS B 1 35 ? -7.563 -7.539 13.821 1.00 26.84 36 LYS B O 1
ATOM 742 N N . ILE B 1 36 ? -6.391 -9.459 13.566 1.00 25.73 37 ILE B N 1
ATOM 743 C CA . ILE B 1 36 ? -6.288 -9.235 12.121 1.00 22.74 37 ILE B CA 1
ATOM 744 C C . ILE B 1 36 ? -7.671 -9.289 11.464 1.00 21.82 37 ILE B C 1
ATOM 745 O O . ILE B 1 36 ? -7.996 -8.450 10.617 1.00 24.93 37 ILE B O 1
ATOM 750 N N . LEU B 1 37 ? -8.481 -10.266 11.864 1.00 22.62 38 LEU B N 1
ATOM 751 C CA . LEU B 1 37 ? -9.858 -10.374 11.379 1.00 25.36 38 LEU B CA 1
ATOM 752 C C . LEU B 1 37 ? -10.612 -9.047 11.559 1.00 24.49 38 LEU B C 1
ATOM 753 O O . LEU B 1 37 ? -11.263 -8.553 10.630 1.00 23.12 38 LEU B O 1
ATOM 758 N N . GLU B 1 38 ? -10.517 -8.461 12.753 1.00 25.68 39 GLU B N 1
ATOM 759 C CA . GLU B 1 38 ? -11.119 -7.147 12.971 1.00 24.83 39 GLU B CA 1
ATOM 760 C C . GLU B 1 38 ? -10.596 -6.116 11.977 1.00 24.99 39 GLU B C 1
ATOM 761 O O . GLU B 1 38 ? -11.389 -5.328 11.417 1.00 30.17 39 GLU B O 1
ATOM 767 N N . ASP B 1 39 ? -9.279 -6.092 11.764 1.00 28.10 40 ASP B N 1
ATOM 768 C CA . ASP B 1 39 ? -8.730 -5.198 10.730 1.00 22.85 40 ASP B CA 1
ATOM 769 C C . ASP B 1 39 ? -9.331 -5.416 9.331 1.00 27.32 40 ASP B C 1
ATOM 770 O O . ASP B 1 39 ? -9.663 -4.447 8.626 1.00 25.58 40 ASP B O 1
ATOM 775 N N . GLU B 1 40 ? -9.443 -6.670 8.903 1.00 23.56 41 GLU B N 1
ATOM 776 C CA . GLU B 1 40 ? -9.985 -6.923 7.566 1.00 22.20 41 GLU B CA 1
ATOM 777 C C . GLU B 1 40 ? -11.447 -6.475 7.477 1.00 28.75 41 GLU B C 1
ATOM 778 O O . GLU B 1 40 ? -11.877 -5.908 6.459 1.00 27.15 41 GLU B O 1
ATOM 784 N N . GLU B 1 41 ? -12.213 -6.718 8.540 1.00 21.76 42 GLU B N 1
ATOM 785 C CA . GLU B 1 41 ? -13.592 -6.219 8.590 1.00 23.46 42 GLU B CA 1
ATOM 786 C C . GLU B 1 41 ? -13.624 -4.687 8.450 1.00 27.26 42 GLU B C 1
ATOM 787 O O . GLU B 1 41 ? -14.453 -4.125 7.707 1.00 28.06 42 GLU B O 1
ATOM 793 N N . LYS B 1 42 ? -12.703 -4.017 9.142 1.00 25.09 43 LYS B N 1
ATOM 794 C CA . LYS B 1 42 ? -12.522 -2.576 8.986 1.00 29.32 43 LYS B CA 1
ATOM 795 C C . LYS B 1 42 ? -12.216 -2.180 7.539 1.00 30.97 43 LYS B C 1
ATOM 796 O O . LYS B 1 42 ? -12.801 -1.229 7.014 1.00 31.46 43 LYS B O 1
A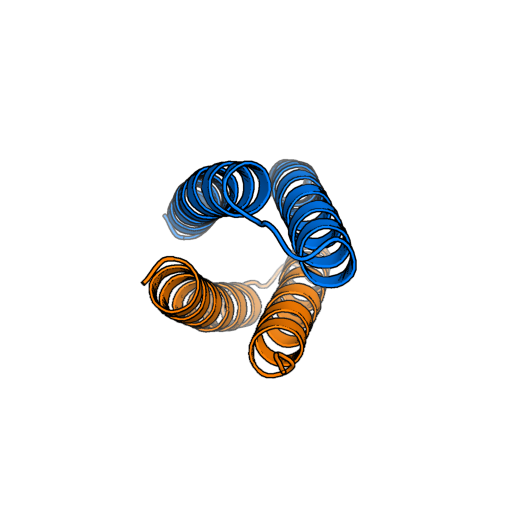TOM 802 N N . HIS B 1 43 ? -11.302 -2.894 6.889 1.00 24.99 44 HIS B N 1
ATOM 803 C CA . HIS B 1 43 ? -11.005 -2.606 5.485 1.00 25.30 44 HIS B CA 1
ATOM 804 C C . HIS B 1 43 ? -12.245 -2.748 4.60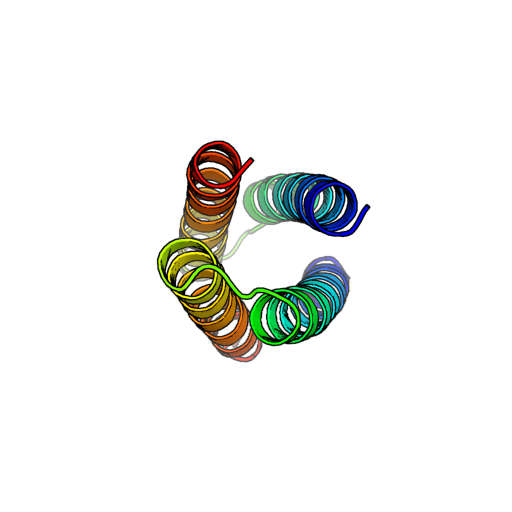4 1.00 31.58 44 HIS B C 1
ATOM 805 O O . HIS B 1 43 ? -12.501 -1.905 3.738 1.00 32.97 44 HIS B O 1
ATOM 812 N N . ILE B 1 44 ? -13.006 -3.819 4.822 1.00 28.08 45 ILE B N 1
ATOM 813 C CA . ILE B 1 44 ? -14.246 -4.039 4.076 1.00 29.49 45 ILE B CA 1
ATOM 814 C C . ILE B 1 44 ? -15.158 -2.826 4.249 1.00 33.79 45 ILE B C 1
ATOM 815 O O . ILE B 1 44 ? -15.695 -2.269 3.273 1.00 32.91 45 ILE B O 1
ATOM 820 N N . GLU B 1 45 ? -15.336 -2.417 5.500 1.00 27.44 46 GLU B N 1
ATOM 821 C CA . GLU B 1 45 ? -16.137 -1.235 5.788 1.00 39.89 46 GLU B CA 1
ATOM 822 C C . GLU B 1 45 ? -15.609 -0.010 5.047 1.00 39.19 46 GLU B C 1
ATOM 823 O O . GLU B 1 45 ? -16.379 0.724 4.432 1.00 43.73 46 GLU B O 1
ATOM 829 N N . TRP B 1 46 ? -14.297 0.204 5.112 1.00 35.69 47 TRP B N 1
ATOM 830 C CA . TRP B 1 46 ? -13.665 1.348 4.458 1.00 39.13 47 TRP B CA 1
ATOM 831 C C . TRP B 1 46 ? -13.862 1.314 2.943 1.00 42.70 47 TRP B C 1
ATOM 832 O O . TRP B 1 46 ? -14.039 2.357 2.315 1.00 50.95 47 TRP B O 1
ATOM 843 N N . LEU B 1 47 ? -13.819 0.124 2.352 1.00 39.54 48 LEU B N 1
ATOM 844 C CA . LEU B 1 47 ? -14.021 0.004 0.908 1.00 36.02 48 LEU B CA 1
ATOM 845 C C . LEU B 1 47 ? -15.462 0.299 0.533 1.00 52.05 48 LEU B C 1
ATOM 846 O O . LEU B 1 47 ? -15.721 0.937 -0.485 1.00 45.91 48 LEU B O 1
ATOM 851 N N . GLU B 1 48 ? -16.403 -0.174 1.344 1.00 34.80 49 GLU B N 1
ATOM 852 C CA . GLU B 1 48 ? -17.799 0.205 1.144 1.00 39.77 49 GLU B CA 1
ATOM 853 C C . GLU B 1 48 ? -18.044 1.713 1.356 1.00 48.13 49 GLU B C 1
ATOM 854 O O . GLU B 1 48 ? -19.143 2.200 1.088 1.00 62.12 49 GLU B O 1
ATOM 860 N N . THR B 1 49 ? -17.025 2.441 1.825 1.00 47.56 50 THR B N 1
ATOM 861 C CA . THR B 1 49 ? -17.094 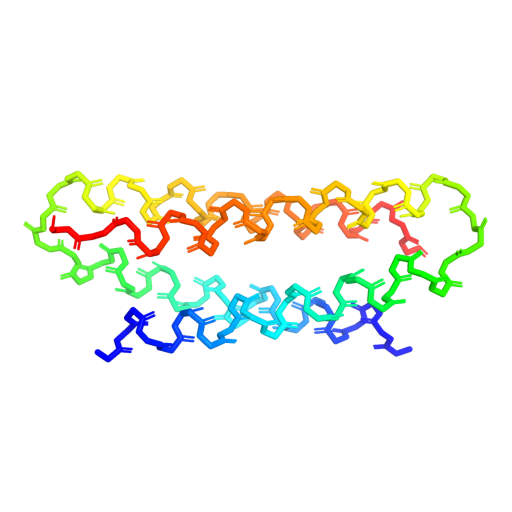3.899 1.984 1.00 41.06 50 THR B CA 1
ATOM 862 C C . THR B 1 49 ? -16.393 4.575 0.810 1.00 68.08 50 THR B C 1
ATOM 863 O O . THR B 1 49 ? -15.226 4.947 0.922 1.00 74.59 50 THR B O 1
ATOM 867 N N . ILE B 1 50 ? -17.082 4.724 -0.319 1.00 73.55 51 ILE B N 1
ATOM 868 C CA . ILE B 1 50 ? -16.496 5.420 -1.469 1.00 79.86 51 ILE B CA 1
ATOM 869 C C . ILE B 1 50 ? -17.531 6.248 -2.217 1.00 94.36 51 ILE B C 1
ATOM 870 O O . ILE B 1 50 ? -18.491 5.712 -2.777 1.00 96.65 51 ILE B O 1
ATOM 875 N N . ASN B 1 51 ? -17.313 7.562 -2.225 1.00 80.25 52 ASN B N 1
ATOM 876 C CA . ASN B 1 51 ? -18.157 8.495 -2.963 1.00 85.00 52 ASN B CA 1
ATOM 877 C C . ASN B 1 51 ? -19.612 8.433 -2.506 1.00 83.12 52 ASN B C 1
ATOM 878 O O . AS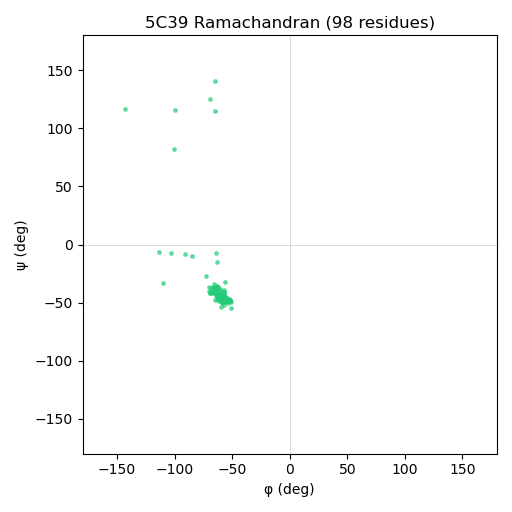N B 1 51 ? -19.959 8.955 -1.445 1.00 76.68 52 ASN B O 1
#

Solvent-accessible surface area: 6617 Å² total; per-residue (Å²): 125,53,47,167,75,1,87,118,9,4,77,75,8,24,120,20,1,89,44,5,7,130,124,10,194,63,105,131,48,78,54,45,4,89,131,0,25,122,18,2,74,61,0,22,118,56,12,110,103,29,147,119,60,55,168,75,1,72,125,23,4,62,90,6,42,117,50,0,84,90,3,6,120,113,6,205,83,102,135,38,64,60,26,0,79,91,0,20,114,17,1,69,65,0,16,112,76,18,117,98,68,194

B-factor: mean 39.32, std 14.97, range [17.52, 96.65]

Radius of gyration: 13.54 Å; Cα contacts (8 Å, |Δi|>4): 83; chains: 2; bounding box: 24×37×34 Å

Secondary structure (DSSP, 8-state):
-HHHHHHHHHHHHHHHHHHHHHH--SHHHHHHHHHHHHHHHHHHHHHTTT-/-HHHHHHHHHHHHHHHHHHHHHH--SHHHHHHHHHHHHHHHHHHHHHT---

Sequence (102 aa):
DYLRELYKLEQQAMKLYREASEKARNPEKKSVLQKILEDEEKHIEWLETINDYLRELYKLEQQAMKLYREASEKARNPEKKSVLQKILEDEEKHIEWLETIN